Protein AF-A0A9E1SCT5-F1 (afdb_monomer_lite)

Sequence (79 aa):
MNSKKTITGIVLAGGKSRRMSTDKALLLFKGKPFLSHVIEALKPLVDEILIVSNKKEHGEFNFKRVSDTMIDAGPLSGL

Foldseek 3Di:
DDPPPQFEAEAEQADDCVPPNDRQQQDDDPNGGPVVVVCVVCVVPHPAYEYEYPDPVVVVVVHHYDYQPDPPPPPVSRD

Structure (mmCIF, N/CA/C/O backbone):
data_AF-A0A9E1SCT5-F1
#
_entry.id   AF-A0A9E1SCT5-F1
#
loop_
_atom_site.group_PDB
_atom_site.id
_atom_site.type_symbol
_atom_site.label_atom_id
_atom_site.label_alt_id
_atom_site.label_comp_id
_atom_site.label_asym_id
_atom_site.label_entity_id
_atom_site.label_seq_id
_atom_site.pdbx_PDB_ins_code
_atom_site.Cartn_x
_atom_site.Cartn_y
_atom_site.Cartn_z
_atom_site.occupancy
_atom_site.B_iso_or_equiv
_atom_site.auth_seq_id
_atom_site.auth_comp_id
_atom_site.auth_asym_id
_atom_site.auth_atom_id
_atom_site.pdbx_PDB_model_num
ATOM 1 N N . MET A 1 1 ? -21.173 8.740 24.250 1.00 42.16 1 MET A N 1
ATOM 2 C CA . MET A 1 1 ? -21.264 7.798 23.112 1.00 42.16 1 MET A CA 1
ATOM 3 C C . MET A 1 1 ? -20.041 8.020 22.236 1.00 42.16 1 MET A C 1
ATOM 5 O O . MET A 1 1 ? -20.005 9.005 21.515 1.00 42.16 1 MET A O 1
ATOM 9 N N . ASN A 1 2 ? -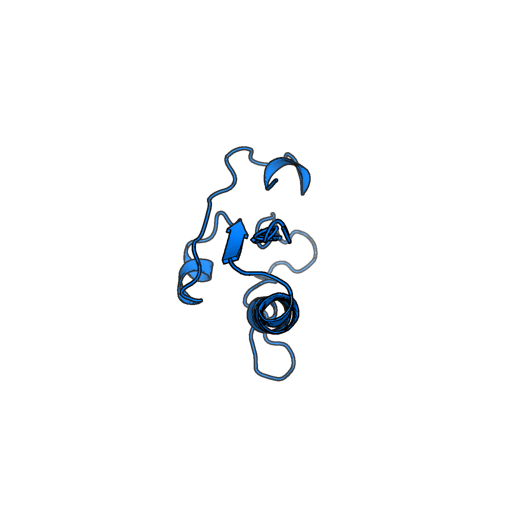18.996 7.196 22.368 1.00 46.12 2 ASN A N 1
ATOM 10 C CA . ASN A 1 2 ? -17.824 7.306 21.494 1.00 46.12 2 ASN A CA 1
ATOM 11 C C . ASN A 1 2 ? -18.184 6.678 20.148 1.00 46.12 2 ASN A C 1
ATOM 13 O O . ASN A 1 2 ? -18.285 5.456 20.052 1.00 46.12 2 ASN A O 1
ATOM 17 N N . SER A 1 3 ? -18.399 7.507 19.125 1.00 54.59 3 SER A N 1
ATOM 18 C CA . SER A 1 3 ? -18.416 7.042 17.739 1.00 54.59 3 SER A CA 1
ATOM 19 C C . SER A 1 3 ? -17.092 6.338 17.467 1.00 54.59 3 SER A C 1
ATOM 21 O O . SER A 1 3 ? -16.065 7.002 17.332 1.00 54.59 3 SER A O 1
ATOM 23 N N . LYS A 1 4 ? -17.096 5.001 17.408 1.00 58.41 4 LYS A N 1
ATOM 24 C CA . LYS A 1 4 ? -15.995 4.242 16.813 1.00 58.41 4 LYS A CA 1
ATOM 25 C C . LYS A 1 4 ? -15.885 4.710 15.364 1.00 58.41 4 LYS A C 1
ATOM 27 O O . LYS A 1 4 ? -16.659 4.283 14.515 1.00 58.41 4 LYS A O 1
ATOM 32 N N . LYS A 1 5 ? -14.974 5.644 15.094 1.00 61.31 5 LYS A N 1
ATOM 33 C CA . LYS A 1 5 ? -14.553 5.929 13.728 1.00 61.31 5 LYS A CA 1
ATOM 34 C C . LYS A 1 5 ? -13.685 4.753 13.316 1.00 61.31 5 LYS A C 1
ATOM 36 O O . LYS A 1 5 ? -12.551 4.661 13.768 1.00 61.31 5 LYS A O 1
ATOM 41 N N . THR A 1 6 ? -14.252 3.848 12.531 1.00 82.44 6 THR A N 1
ATOM 42 C CA . THR A 1 6 ? -13.486 2.804 11.859 1.00 82.44 6 THR A CA 1
ATOM 43 C C . THR A 1 6 ? -12.637 3.474 10.787 1.00 82.44 6 THR A C 1
ATOM 45 O O . THR A 1 6 ? -13.190 4.073 9.862 1.00 82.44 6 THR A O 1
ATOM 48 N N . ILE A 1 7 ? -11.317 3.462 10.950 1.00 87.31 7 ILE A N 1
ATOM 49 C CA . ILE A 1 7 ? -10.392 4.086 9.995 1.00 87.31 7 ILE A CA 1
ATOM 50 C C . ILE A 1 7 ? -9.887 2.989 9.063 1.00 87.31 7 ILE A C 1
ATOM 52 O O . ILE A 1 7 ? -9.376 1.973 9.531 1.00 87.31 7 ILE A O 1
ATOM 56 N N . THR A 1 8 ? -10.002 3.203 7.754 1.00 89.31 8 THR A N 1
ATOM 57 C CA . THR A 1 8 ? -9.424 2.319 6.736 1.00 89.31 8 THR A CA 1
ATOM 58 C C . THR A 1 8 ? -8.126 2.930 6.218 1.00 89.31 8 THR A C 1
ATOM 60 O O . THR A 1 8 ? -8.107 4.068 5.749 1.00 89.31 8 THR A O 1
ATOM 63 N N . GLY A 1 9 ? -7.028 2.181 6.297 1.00 88.38 9 GLY A N 1
ATOM 64 C CA . GLY A 1 9 ? -5.743 2.552 5.716 1.00 88.38 9 GLY A CA 1
ATOM 65 C C . GLY A 1 9 ? -5.662 2.123 4.255 1.00 88.38 9 GLY A C 1
ATOM 66 O O . GLY A 1 9 ? -5.876 0.955 3.939 1.00 88.38 9 GLY A O 1
ATOM 67 N N . ILE A 1 10 ? -5.320 3.050 3.363 1.00 87.81 10 ILE A N 1
ATOM 68 C CA . ILE A 1 10 ? -5.138 2.765 1.936 1.00 87.81 10 ILE A CA 1
ATOM 69 C C . ILE A 1 10 ? -3.648 2.841 1.604 1.00 87.81 10 ILE A C 1
ATOM 71 O O . ILE A 1 10 ? -3.002 3.868 1.811 1.00 87.81 10 ILE A O 1
ATOM 75 N N . VAL A 1 11 ? -3.100 1.750 1.068 1.00 86.44 11 VAL A N 1
ATOM 76 C CA . VAL A 1 11 ? -1.725 1.682 0.571 1.00 86.44 11 VAL A CA 1
ATOM 77 C C . VAL A 1 11 ? -1.739 1.747 -0.948 1.00 86.44 11 VAL A C 1
ATOM 79 O O . VAL A 1 11 ? -2.129 0.798 -1.628 1.00 86.44 11 VAL A O 1
ATOM 82 N N . LEU A 1 12 ? -1.268 2.869 -1.485 1.00 84.12 12 LEU A N 1
ATOM 83 C CA . LEU A 1 12 ? -1.091 3.067 -2.920 1.00 84.12 12 LEU A CA 1
ATOM 84 C C . LEU A 1 12 ? 0.203 2.373 -3.373 1.00 84.12 12 LEU A C 1
ATOM 86 O O . LEU A 1 12 ? 1.288 2.952 -3.329 1.00 84.12 12 LEU A O 1
ATOM 90 N N . ALA A 1 13 ? 0.088 1.106 -3.775 1.00 78.19 13 ALA A N 1
ATOM 91 C CA . ALA A 1 13 ? 1.195 0.288 -4.282 1.00 78.19 13 ALA A CA 1
ATOM 92 C C . ALA A 1 13 ? 1.247 0.237 -5.825 1.00 78.19 13 ALA A C 1
ATOM 94 O O . ALA A 1 13 ? 2.115 -0.417 -6.404 1.00 78.19 13 ALA A O 1
ATOM 95 N N . GLY A 1 14 ? 0.323 0.928 -6.498 1.00 69.62 14 GLY A N 1
ATOM 96 C CA . GLY A 1 14 ? 0.279 1.086 -7.949 1.00 69.62 14 GLY A CA 1
ATOM 97 C C . GLY A 1 14 ? 1.238 2.152 -8.497 1.00 69.62 14 GLY A C 1
ATOM 98 O O . GLY A 1 14 ? 1.759 3.003 -7.778 1.00 69.62 14 GLY A O 1
ATOM 99 N N . GLY A 1 15 ? 1.473 2.104 -9.810 1.00 67.25 15 GLY A N 1
ATOM 100 C CA . GLY A 1 15 ? 2.275 3.088 -10.542 1.00 67.25 15 GLY A CA 1
ATOM 101 C C . GLY A 1 15 ? 3.282 2.457 -11.506 1.00 67.25 15 GLY A C 1
ATOM 102 O O . GLY A 1 15 ? 3.611 1.276 -11.426 1.00 67.25 15 GLY A O 1
ATOM 103 N N . LYS A 1 16 ? 3.798 3.260 -12.444 1.00 62.94 16 LYS A N 1
ATOM 104 C CA . LYS A 1 16 ? 4.656 2.779 -13.545 1.00 62.94 16 LYS A CA 1
ATOM 105 C C . LYS A 1 16 ? 6.102 2.425 -13.152 1.00 6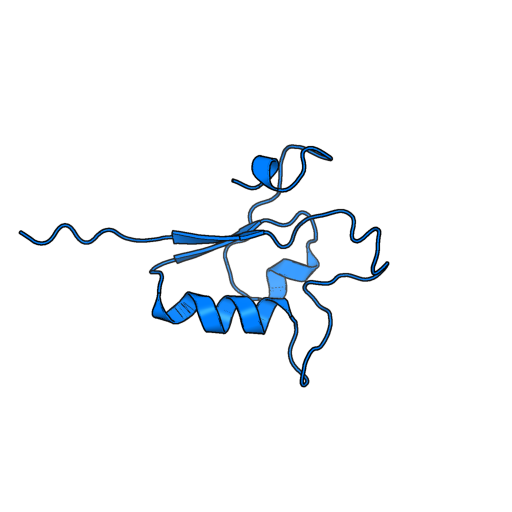2.94 16 LYS A C 1
ATOM 107 O O . LYS A 1 16 ? 6.879 2.081 -14.032 1.00 62.94 16 LYS A O 1
ATOM 112 N N . SER A 1 17 ? 6.514 2.566 -11.885 1.00 61.88 17 SER A N 1
ATOM 113 C CA . SER A 1 17 ? 7.904 2.325 -11.432 1.00 61.88 17 SER A CA 1
ATOM 114 C C . SER A 1 17 ? 9.006 2.966 -12.306 1.00 61.88 17 SER A C 1
ATOM 116 O O . SER A 1 17 ? 10.142 2.504 -12.304 1.00 61.88 17 SER A O 1
ATOM 118 N N . ARG A 1 18 ? 8.722 4.071 -13.020 1.00 62.72 18 ARG A N 1
ATOM 119 C CA . ARG A 1 18 ? 9.594 4.615 -14.092 1.00 62.72 18 ARG A CA 1
ATOM 120 C C . ARG A 1 18 ? 11.024 4.959 -13.663 1.00 62.72 18 ARG A C 1
ATOM 122 O O . ARG A 1 18 ? 11.900 5.020 -14.510 1.00 62.72 18 ARG A O 1
ATOM 129 N N . ARG A 1 19 ? 11.250 5.227 -12.372 1.00 66.56 19 ARG A N 1
ATOM 130 C CA . ARG A 1 19 ? 12.571 5.591 -11.827 1.00 66.56 19 ARG A CA 1
ATOM 131 C C . ARG A 1 19 ? 13.359 4.412 -11.257 1.00 66.56 19 ARG A C 1
ATOM 133 O O . ARG A 1 19 ? 14.575 4.491 -11.210 1.00 66.56 19 ARG A O 1
ATOM 140 N N . MET A 1 20 ? 12.682 3.365 -10.779 1.00 63.78 20 MET A N 1
ATOM 141 C CA . MET A 1 20 ? 13.340 2.202 -10.164 1.00 63.78 20 MET A CA 1
ATOM 142 C C . MET A 1 20 ? 13.371 0.981 -11.085 1.00 63.78 20 MET A C 1
ATOM 144 O O . MET A 1 20 ? 14.048 0.021 -10.744 1.00 63.78 20 MET A O 1
ATOM 148 N N . SER A 1 21 ? 12.635 0.998 -12.206 1.00 63.72 21 SER A N 1
ATOM 149 C CA . SER A 1 21 ? 12.489 -0.078 -13.212 1.00 63.72 21 SER A CA 1
ATOM 150 C C . SER A 1 21 ? 12.001 -1.439 -12.693 1.00 63.72 21 SER A C 1
ATOM 152 O O . SER A 1 21 ? 11.599 -2.286 -13.482 1.00 63.72 21 SER A O 1
ATOM 154 N N . THR A 1 22 ? 11.950 -1.617 -11.377 1.00 67.81 22 THR A N 1
ATOM 155 C CA . THR A 1 22 ? 11.511 -2.813 -10.664 1.00 67.81 22 THR A CA 1
ATOM 156 C C . THR A 1 22 ? 10.266 -2.489 -9.840 1.00 67.81 22 THR A C 1
ATOM 158 O O . THR A 1 22 ? 9.960 -1.328 -9.532 1.00 67.81 22 THR A O 1
ATOM 161 N N . ASP A 1 23 ? 9.503 -3.518 -9.485 1.00 75.75 23 ASP A N 1
ATOM 162 C CA . ASP A 1 23 ? 8.390 -3.369 -8.561 1.00 75.75 23 ASP A CA 1
ATOM 163 C C . ASP A 1 23 ? 8.873 -2.918 -7.175 1.00 75.75 23 ASP A C 1
ATOM 165 O O . ASP A 1 23 ? 9.518 -3.671 -6.447 1.00 75.75 23 ASP A O 1
ATOM 169 N N . LYS A 1 24 ? 8.555 -1.674 -6.801 1.00 76.06 24 LYS A N 1
ATOM 170 C CA . LYS A 1 24 ? 8.972 -1.109 -5.516 1.00 76.06 24 LYS A CA 1
ATOM 171 C C . LYS A 1 24 ? 8.253 -1.769 -4.338 1.00 76.06 24 LYS A C 1
ATOM 173 O O . LYS A 1 24 ? 8.830 -1.830 -3.260 1.00 76.06 24 LYS A O 1
ATOM 178 N N . ALA A 1 25 ? 7.026 -2.259 -4.525 1.00 75.00 25 ALA A N 1
ATOM 179 C CA . ALA A 1 25 ? 6.257 -2.896 -3.458 1.00 75.00 25 ALA A CA 1
ATOM 180 C C . ALA A 1 25 ? 6.896 -4.226 -3.024 1.00 75.00 25 ALA A C 1
ATOM 182 O O . ALA A 1 25 ? 6.935 -4.532 -1.831 1.00 75.00 25 ALA A O 1
ATOM 183 N N . LEU A 1 26 ? 7.455 -4.967 -3.986 1.00 78.38 26 LEU A N 1
ATOM 184 C CA . LEU A 1 26 ? 8.149 -6.241 -3.765 1.00 78.38 26 LEU A CA 1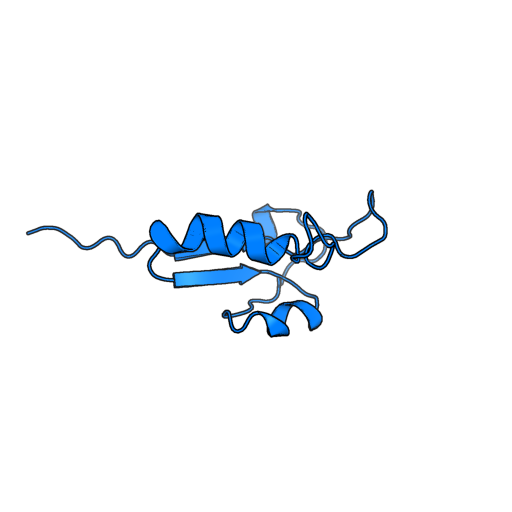
ATOM 185 C C . LEU A 1 26 ? 9.641 -6.082 -3.459 1.00 78.38 26 LEU A C 1
ATOM 187 O O . LEU A 1 26 ? 10.306 -7.051 -3.098 1.00 78.38 26 LEU A O 1
ATOM 191 N N . LEU A 1 27 ? 10.183 -4.869 -3.586 1.00 84.44 27 LEU A N 1
ATOM 192 C CA . LEU A 1 27 ? 11.593 -4.624 -3.334 1.00 84.44 27 LEU A CA 1
ATOM 193 C C . LEU A 1 27 ? 11.935 -4.940 -1.879 1.00 84.44 27 LEU A C 1
ATOM 195 O O . LEU A 1 27 ? 11.308 -4.428 -0.950 1.00 84.44 27 LEU A O 1
ATOM 199 N N . LEU A 1 28 ? 12.947 -5.781 -1.687 1.00 84.81 28 LEU A N 1
ATOM 200 C CA . LEU A 1 28 ? 13.378 -6.181 -0.359 1.00 84.81 28 LEU A CA 1
ATOM 201 C C . LEU A 1 28 ? 14.122 -5.032 0.320 1.00 84.81 28 LEU A C 1
ATOM 203 O O . LEU A 1 28 ? 15.148 -4.552 -0.156 1.00 84.81 28 LEU A O 1
ATOM 207 N N . PHE A 1 29 ? 13.628 -4.632 1.483 1.00 84.06 29 PHE A N 1
ATOM 208 C CA . PHE A 1 29 ? 14.304 -3.743 2.409 1.00 84.06 29 PHE A CA 1
ATOM 209 C C . PHE A 1 29 ? 14.469 -4.475 3.737 1.00 84.06 29 PHE A C 1
ATOM 211 O O . PHE A 1 29 ? 13.497 -4.968 4.306 1.00 84.06 29 PHE A O 1
ATOM 218 N N . LYS A 1 30 ? 15.711 -4.606 4.218 1.00 87.81 30 LYS A N 1
ATOM 219 C CA . LYS A 1 30 ? 16.039 -5.387 5.428 1.00 87.81 30 LYS A CA 1
ATOM 220 C C . LYS A 1 30 ? 15.448 -6.813 5.416 1.00 87.81 30 LYS A C 1
ATOM 222 O O . LYS A 1 30 ? 14.936 -7.284 6.425 1.00 87.81 30 LYS A O 1
ATOM 227 N N . GLY A 1 31 ? 15.471 -7.477 4.257 1.00 87.12 31 GLY A N 1
ATOM 228 C CA . GLY A 1 31 ? 14.973 -8.850 4.097 1.00 87.12 31 GLY A CA 1
ATOM 229 C C . GLY A 1 31 ? 13.448 -9.006 4.035 1.00 87.12 31 GLY A C 1
ATOM 230 O O . GLY A 1 31 ? 12.975 -10.132 3.943 1.00 87.12 31 GLY A O 1
ATOM 231 N N . LYS A 1 32 ? 12.673 -7.912 4.049 1.00 86.94 32 LYS A N 1
ATOM 232 C CA . LYS A 1 32 ? 11.210 -7.931 3.878 1.00 86.94 32 LYS A CA 1
ATOM 233 C C . LYS A 1 32 ? 10.777 -7.048 2.700 1.00 86.94 32 LYS A C 1
ATOM 235 O O . LYS A 1 32 ? 11.411 -6.013 2.484 1.00 86.94 32 LYS A O 1
ATOM 240 N N . PRO A 1 33 ? 9.702 -7.388 1.967 1.00 87.50 33 PRO A N 1
ATOM 241 C CA . PRO A 1 33 ? 9.148 -6.516 0.933 1.00 87.50 33 PRO A CA 1
ATOM 242 C C . PRO A 1 33 ? 8.802 -5.126 1.476 1.00 87.50 33 PRO A C 1
ATOM 244 O O . PRO A 1 33 ? 8.302 -4.997 2.594 1.00 87.50 33 PRO A O 1
ATOM 247 N N . PHE A 1 34 ? 9.027 -4.079 0.682 1.00 86.56 34 PHE A N 1
ATOM 248 C CA . PHE A 1 34 ? 8.739 -2.694 1.066 1.00 86.56 34 PHE A CA 1
ATOM 249 C C . PHE A 1 34 ? 7.280 -2.510 1.503 1.00 86.56 34 PHE A C 1
ATOM 251 O O . PHE A 1 34 ? 6.999 -1.828 2.486 1.00 86.56 34 PHE A O 1
ATOM 258 N N . LEU A 1 35 ? 6.362 -3.184 0.808 1.00 85.38 35 LEU A N 1
ATOM 259 C CA . LEU A 1 35 ? 4.939 -3.197 1.128 1.00 85.38 35 LEU A CA 1
ATOM 260 C C . LEU A 1 35 ? 4.655 -3.765 2.529 1.00 85.38 35 LEU A C 1
ATOM 262 O O . LEU A 1 35 ? 3.820 -3.214 3.243 1.00 85.38 35 LEU A O 1
ATOM 266 N N . SER A 1 36 ? 5.396 -4.788 2.975 1.00 87.56 36 SER A N 1
ATOM 267 C CA . SER A 1 36 ? 5.261 -5.339 4.331 1.00 87.56 36 SER A CA 1
ATOM 268 C C . SER A 1 36 ? 5.579 -4.307 5.407 1.00 87.56 36 SER A C 1
ATOM 270 O O . SER A 1 36 ? 4.854 -4.231 6.393 1.00 87.56 36 SER A O 1
ATOM 272 N N . HIS A 1 37 ? 6.613 -3.481 5.218 1.00 90.00 37 HIS A N 1
ATOM 273 C CA . HIS A 1 37 ? 6.962 -2.431 6.187 1.00 90.00 37 HIS A CA 1
ATOM 274 C C . HIS A 1 37 ? 5.840 -1.402 6.334 1.00 90.00 37 HIS A C 1
ATOM 276 O O . HIS A 1 37 ? 5.526 -0.981 7.444 1.00 90.00 37 HIS A O 1
ATOM 282 N N . VAL A 1 38 ? 5.211 -1.018 5.219 1.00 89.00 38 VAL A N 1
ATOM 283 C CA . VAL A 1 38 ? 4.092 -0.061 5.216 1.00 89.00 38 VAL A CA 1
ATOM 284 C C . VAL A 1 38 ? 2.866 -0.653 5.913 1.00 89.00 38 VAL A C 1
ATOM 286 O O . VAL A 1 38 ? 2.240 0.015 6.733 1.00 89.00 38 VAL A O 1
ATOM 289 N N . ILE A 1 39 ? 2.550 -1.918 5.633 1.00 88.25 39 ILE A N 1
ATOM 290 C CA . ILE A 1 39 ? 1.448 -2.639 6.278 1.00 88.25 39 ILE A CA 1
ATOM 291 C C . ILE A 1 39 ? 1.690 -2.764 7.786 1.00 88.25 39 ILE A C 1
ATOM 293 O O . ILE A 1 39 ? 0.791 -2.467 8.568 1.00 88.25 39 ILE A O 1
ATOM 297 N N . GLU A 1 40 ? 2.889 -3.180 8.205 1.00 89.88 40 GLU A N 1
ATOM 298 C CA . GLU A 1 40 ? 3.252 -3.316 9.623 1.00 89.88 40 GLU A CA 1
ATOM 299 C C . GLU A 1 40 ? 3.123 -1.976 10.367 1.00 89.88 40 GLU A C 1
ATOM 301 O O . GLU A 1 40 ? 2.638 -1.955 11.497 1.00 89.88 40 GLU A O 1
ATOM 306 N N . ALA A 1 41 ? 3.477 -0.861 9.719 1.00 89.81 41 ALA A N 1
ATOM 307 C CA . ALA A 1 41 ? 3.331 0.480 10.282 1.00 89.81 41 ALA A CA 1
ATOM 308 C C . ALA A 1 41 ? 1.867 0.953 10.380 1.00 89.81 41 ALA A C 1
ATOM 310 O O . ALA A 1 41 ? 1.518 1.659 11.324 1.00 89.81 41 ALA A O 1
ATOM 311 N N . LEU A 1 42 ? 1.008 0.573 9.426 1.00 88.44 42 LEU A N 1
ATOM 312 C CA . LEU A 1 42 ? -0.410 0.956 9.409 1.00 88.44 42 LEU A CA 1
ATOM 313 C C . LEU A 1 42 ? -1.271 0.103 10.344 1.00 88.44 42 LEU A C 1
ATOM 315 O O . LEU A 1 42 ? -2.219 0.617 10.930 1.00 88.44 42 LEU A O 1
ATOM 319 N N . LYS A 1 43 ? -0.933 -1.179 10.515 1.00 87.88 43 LYS A N 1
ATOM 320 C CA . LYS A 1 43 ? -1.719 -2.167 11.269 1.00 87.88 43 LYS A CA 1
ATOM 321 C C . LYS A 1 43 ? -2.182 -1.730 12.672 1.00 87.88 43 LYS A C 1
ATOM 323 O O . LYS A 1 43 ? -3.317 -2.049 13.005 1.00 87.88 43 LYS A O 1
ATOM 328 N N . PRO A 1 44 ? -1.387 -1.035 13.511 1.00 89.06 44 PRO A N 1
ATOM 329 C CA . PRO A 1 44 ? -1.863 -0.593 14.827 1.00 89.06 44 PRO A CA 1
ATOM 330 C C . PRO A 1 44 ? -2.758 0.659 14.790 1.00 89.06 44 PRO A C 1
ATOM 332 O O . PRO A 1 44 ? -3.299 1.035 15.826 1.00 89.06 44 PRO A O 1
ATOM 335 N N . LEU A 1 45 ? -2.888 1.329 13.640 1.00 87.12 45 LEU A N 1
ATOM 336 C CA . LEU A 1 45 ? -3.560 2.628 13.503 1.00 87.12 45 LEU A CA 1
ATOM 337 C C . LEU A 1 45 ? -4.934 2.547 12.822 1.00 87.12 45 LEU A C 1
ATOM 339 O O . LEU A 1 45 ? -5.687 3.518 12.879 1.00 87.12 45 LEU A O 1
ATOM 343 N N . VAL A 1 46 ? -5.244 1.436 12.148 1.00 88.69 46 VAL A N 1
ATOM 344 C CA . VAL A 1 46 ? -6.434 1.286 11.295 1.00 88.69 46 VAL A CA 1
ATOM 345 C C . VAL A 1 46 ? -7.114 -0.063 11.521 1.00 88.69 46 VAL A C 1
ATOM 347 O O . VAL A 1 46 ? -6.457 -1.046 11.857 1.00 88.69 46 VAL A O 1
ATOM 350 N N . ASP A 1 47 ? -8.426 -0.119 11.305 1.00 87.25 47 ASP A N 1
ATOM 351 C CA . ASP A 1 47 ? -9.225 -1.343 11.456 1.00 87.25 47 ASP A CA 1
ATOM 352 C C . ASP A 1 47 ? -9.181 -2.226 10.196 1.00 87.25 47 ASP A C 1
ATOM 354 O O . ASP A 1 47 ? -9.294 -3.449 10.277 1.00 87.25 47 ASP A O 1
ATOM 358 N N . GLU A 1 48 ? -9.000 -1.613 9.022 1.00 87.81 48 GLU A N 1
ATOM 359 C CA . GLU A 1 48 ? -8.920 -2.290 7.723 1.00 87.81 48 GLU A CA 1
ATOM 360 C C . GLU A 1 48 ? -7.765 -1.712 6.895 1.00 87.81 48 GLU A C 1
ATOM 362 O O . GLU A 1 48 ? -7.504 -0.509 6.931 1.00 87.81 48 GLU A O 1
ATOM 367 N N . ILE A 1 49 ? -7.082 -2.565 6.124 1.00 88.25 49 ILE A N 1
ATOM 368 C CA . ILE A 1 49 ? -6.044 -2.158 5.169 1.00 88.25 49 ILE A CA 1
ATOM 369 C C . ILE A 1 49 ? -6.459 -2.587 3.760 1.00 88.25 49 ILE A C 1
ATOM 371 O O . ILE A 1 49 ? -6.710 -3.767 3.507 1.00 88.25 49 ILE A O 1
ATOM 375 N N . LEU A 1 50 ? -6.472 -1.623 2.842 1.00 87.50 50 LEU A N 1
ATOM 376 C CA . LEU A 1 50 ? -6.705 -1.809 1.412 1.00 87.50 50 LEU A CA 1
ATOM 377 C C . LEU A 1 50 ? -5.415 -1.538 0.641 1.00 87.50 50 LEU A C 1
ATOM 379 O O . LEU A 1 50 ? -4.724 -0.552 0.897 1.00 87.50 50 LEU A O 1
ATOM 383 N N . ILE A 1 51 ? -5.106 -2.388 -0.335 1.00 86.81 51 ILE A N 1
ATOM 384 C CA . ILE A 1 51 ? -3.951 -2.203 -1.218 1.00 86.81 51 ILE A CA 1
ATOM 385 C C . ILE A 1 51 ? -4.459 -1.865 -2.611 1.00 86.81 51 ILE A C 1
ATOM 387 O O . ILE A 1 51 ? -5.129 -2.678 -3.245 1.00 86.81 51 ILE A O 1
ATOM 391 N N . VAL A 1 52 ? -4.117 -0.683 -3.110 1.00 84.56 52 VAL A N 1
ATOM 392 C CA . VAL A 1 52 ? -4.489 -0.257 -4.460 1.00 84.56 52 VAL A CA 1
ATOM 393 C C . VAL A 1 52 ? -3.322 -0.528 -5.396 1.00 84.56 52 VAL A C 1
ATOM 395 O O . VAL A 1 52 ? -2.256 0.081 -5.273 1.00 84.56 52 VAL A O 1
ATOM 398 N N . SER A 1 53 ? -3.500 -1.486 -6.305 1.00 80.69 53 SER A N 1
ATOM 399 C CA . SER A 1 53 ? -2.486 -1.883 -7.280 1.00 80.69 53 SER A CA 1
ATOM 400 C C . SER A 1 53 ? -3.076 -2.649 -8.460 1.00 80.69 53 SER A C 1
ATOM 402 O O . SER A 1 53 ? -3.934 -3.519 -8.310 1.00 80.69 53 SER A O 1
ATOM 404 N N . ASN A 1 54 ? -2.517 -2.403 -9.645 1.00 74.44 54 ASN A N 1
ATOM 405 C CA . ASN A 1 54 ? -2.855 -3.133 -10.866 1.00 74.44 54 ASN A CA 1
ATOM 406 C C . ASN A 1 54 ? -2.064 -4.441 -11.027 1.00 74.44 54 ASN A C 1
ATOM 408 O O . ASN A 1 54 ? -2.411 -5.273 -11.865 1.00 74.44 54 ASN A O 1
ATOM 412 N N . LYS A 1 55 ? -1.056 -4.702 -10.187 1.00 73.25 55 LYS A N 1
ATOM 413 C CA . LYS A 1 55 ? -0.175 -5.876 -10.310 1.00 73.25 55 LYS A CA 1
ATOM 414 C C . LYS A 1 55 ? -0.627 -7.052 -9.455 1.00 73.25 55 LYS A C 1
ATOM 416 O O . LYS A 1 55 ? -0.841 -6.906 -8.251 1.00 73.25 55 LYS A O 1
ATOM 421 N N . LYS A 1 56 ? -0.855 -8.212 -10.086 1.00 68.88 56 LYS A N 1
ATOM 422 C CA . LYS A 1 56 ? -1.439 -9.406 -9.430 1.00 68.88 56 LYS A CA 1
ATOM 423 C C . LYS A 1 56 ? -0.565 -9.944 -8.296 1.00 68.88 56 LYS A C 1
ATOM 425 O O . LYS A 1 56 ? -1.090 -10.450 -7.315 1.00 68.88 56 LYS A O 1
ATOM 430 N N . GLU A 1 57 ? 0.738 -9.732 -8.412 1.00 68.44 57 GLU A N 1
ATOM 431 C CA . GLU A 1 57 ? 1.785 -10.118 -7.461 1.00 68.44 57 GLU A CA 1
ATOM 432 C C . GLU A 1 57 ? 1.577 -9.492 -6.068 1.00 68.44 57 GLU A C 1
ATOM 434 O O . GLU A 1 57 ? 2.014 -10.025 -5.059 1.00 68.44 57 GLU A O 1
ATOM 439 N N . HIS A 1 58 ? 0.845 -8.375 -5.976 1.00 68.44 58 HIS A N 1
ATOM 440 C CA . HIS A 1 58 ? 0.544 -7.725 -4.693 1.00 68.44 58 HIS A CA 1
ATOM 441 C C . HIS A 1 58 ? -0.619 -8.395 -3.943 1.00 68.44 58 HIS A C 1
ATOM 443 O O . HIS A 1 58 ? -0.938 -7.996 -2.827 1.00 68.44 58 HIS A O 1
ATOM 449 N N . GLY A 1 59 ? -1.263 -9.406 -4.538 1.00 61.53 59 GLY A N 1
ATOM 450 C CA . GLY A 1 59 ? -2.287 -10.222 -3.881 1.00 61.53 59 GLY A CA 1
ATOM 451 C C . GLY A 1 59 ? -1.725 -11.221 -2.863 1.00 61.53 59 GLY A C 1
ATOM 452 O O . GLY A 1 59 ? -2.468 -11.682 -2.003 1.00 61.53 59 GLY A O 1
ATOM 453 N N . GLU A 1 60 ? -0.421 -11.514 -2.903 1.00 66.12 60 GLU A N 1
ATOM 454 C CA . GLU A 1 60 ? 0.223 -12.481 -1.997 1.00 66.12 60 GLU A CA 1
ATOM 455 C C . GLU A 1 60 ? 0.286 -12.009 -0.535 1.00 66.12 60 GLU A C 1
ATOM 457 O O . GLU A 1 60 ? 0.548 -12.796 0.370 1.00 66.12 60 GLU A O 1
ATOM 462 N N . PHE A 1 61 ? -0.005 -10.733 -0.272 1.00 67.38 61 PHE A N 1
ATOM 463 C CA . PHE A 1 61 ? 0.034 -10.164 1.075 1.00 67.38 61 PHE A CA 1
ATOM 464 C C . PHE A 1 61 ? -1.223 -10.469 1.916 1.00 67.38 61 PHE A C 1
ATOM 466 O O . PHE A 1 61 ? -1.298 -10.004 3.047 1.00 67.38 61 PHE A O 1
ATOM 473 N N . ASN A 1 62 ? -2.198 -11.247 1.417 1.00 71.31 62 ASN A N 1
ATOM 474 C CA . ASN A 1 62 ? -3.476 -11.564 2.091 1.00 71.31 62 ASN A CA 1
ATOM 475 C C . ASN A 1 62 ? -4.350 -10.341 2.463 1.00 71.31 62 ASN A C 1
ATOM 477 O O . ASN A 1 62 ? -5.275 -10.462 3.265 1.00 71.31 62 ASN A O 1
ATOM 481 N N . PHE A 1 63 ? -4.103 -9.168 1.873 1.00 75.25 63 PHE A N 1
ATOM 482 C CA . PHE A 1 63 ? -4.944 -7.976 2.047 1.00 75.25 63 PHE A CA 1
ATOM 483 C C . PHE A 1 63 ? -5.841 -7.749 0.834 1.00 75.25 63 PHE A C 1
ATOM 485 O O . PHE A 1 63 ? -5.525 -8.146 -0.290 1.00 75.25 63 PHE A O 1
ATOM 492 N N . LYS A 1 64 ? -6.971 -7.073 1.058 1.00 78.25 64 LYS A N 1
ATOM 493 C CA . LYS A 1 64 ? -7.9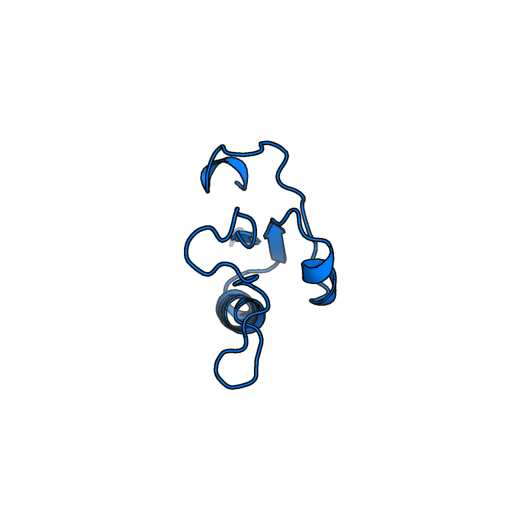41 -6.760 0.010 1.00 78.25 64 LYS A CA 1
ATOM 494 C C . LYS A 1 64 ? -7.303 -5.820 -1.017 1.00 78.25 64 LYS A C 1
ATOM 496 O O . LYS A 1 64 ? -6.966 -4.674 -0.713 1.00 78.25 64 LYS A O 1
ATOM 501 N N . ARG A 1 65 ? -7.121 -6.337 -2.236 1.00 80.81 65 ARG A N 1
ATOM 502 C CA . ARG A 1 65 ? -6.521 -5.615 -3.361 1.00 80.81 65 ARG A CA 1
ATOM 503 C C . ARG A 1 65 ? -7.602 -4.975 -4.223 1.00 80.81 65 ARG A C 1
ATOM 505 O O . ARG A 1 65 ? -8.482 -5.671 -4.725 1.00 80.81 65 ARG A O 1
ATOM 512 N N . VAL A 1 66 ? -7.486 -3.676 -4.457 1.00 81.00 66 VAL A N 1
ATOM 513 C CA . VAL A 1 66 ? -8.322 -2.926 -5.398 1.00 81.00 66 VAL A CA 1
ATOM 514 C C . VAL A 1 66 ? -7.467 -2.551 -6.607 1.00 81.00 66 VAL A C 1
ATOM 516 O O . VAL A 1 66 ? -6.292 -2.216 -6.465 1.00 81.00 66 VAL A O 1
ATOM 519 N N . SER A 1 67 ? -8.033 -2.671 -7.806 1.00 72.94 67 SER A N 1
ATOM 520 C CA . SER A 1 67 ? -7.346 -2.249 -9.032 1.00 72.94 67 SER A CA 1
ATOM 521 C C . SER A 1 67 ? -7.641 -0.771 -9.268 1.00 72.94 67 SER A C 1
ATOM 523 O O . SER A 1 67 ? -8.782 -0.348 -9.107 1.00 72.94 67 SER A O 1
ATOM 525 N N . ASP A 1 68 ? -6.628 -0.006 -9.651 1.00 69.81 68 ASP A N 1
ATOM 526 C CA . ASP A 1 68 ? -6.796 1.382 -10.068 1.00 69.81 68 ASP A CA 1
ATOM 527 C C . ASP A 1 68 ? -7.438 1.411 -11.466 1.00 69.81 68 ASP A C 1
ATOM 529 O O . ASP A 1 68 ? -6.906 0.836 -12.423 1.00 69.81 68 ASP A O 1
ATOM 533 N N . THR A 1 69 ? -8.604 2.051 -11.565 1.00 64.25 69 THR A N 1
ATOM 534 C CA . THR A 1 69 ? -9.409 2.153 -12.788 1.00 64.25 69 THR A CA 1
ATOM 535 C C . THR A 1 69 ? -8.936 3.244 -13.747 1.00 64.25 69 THR A C 1
ATOM 537 O O . THR A 1 69 ? -9.290 3.182 -14.924 1.00 64.25 69 THR A O 1
ATOM 540 N N . MET A 1 70 ? -8.138 4.223 -13.297 1.00 60.84 70 MET A N 1
ATOM 541 C CA . MET A 1 70 ? -7.607 5.276 -14.169 1.00 60.84 70 MET A CA 1
ATOM 542 C C . MET A 1 70 ? -6.104 5.106 -14.376 1.00 60.84 70 MET A C 1
ATOM 544 O O . MET A 1 70 ? -5.266 5.437 -13.541 1.00 60.84 70 MET A O 1
ATOM 548 N N . ILE A 1 71 ? -5.751 4.616 -15.559 1.00 59.59 71 ILE A N 1
ATOM 549 C CA . ILE A 1 71 ? -4.361 4.517 -15.993 1.00 59.59 71 ILE A CA 1
ATOM 550 C C . ILE A 1 71 ? -3.810 5.943 -16.169 1.00 59.59 71 ILE A C 1
ATOM 552 O O . ILE A 1 71 ? -4.431 6.773 -16.821 1.00 59.59 71 ILE A O 1
ATOM 556 N N . ASP A 1 72 ? -2.628 6.210 -15.606 1.00 59.97 72 ASP A N 1
ATOM 557 C CA . ASP A 1 72 ? -1.864 7.464 -15.758 1.00 59.97 72 ASP A CA 1
ATOM 558 C C . ASP A 1 72 ? -2.369 8.726 -15.040 1.00 59.97 72 ASP A C 1
ATOM 560 O O . ASP A 1 72 ? -1.802 9.799 -15.240 1.00 59.97 72 ASP A O 1
ATOM 564 N N . ALA A 1 73 ? -3.327 8.613 -14.120 1.00 64.88 73 ALA A N 1
ATOM 565 C CA . ALA A 1 73 ? -3.851 9.761 -13.368 1.00 64.88 73 ALA A CA 1
ATOM 566 C C . ALA A 1 73 ? -3.116 10.065 -12.034 1.00 64.88 73 ALA A C 1
ATOM 568 O O . ALA A 1 73 ? -3.469 11.002 -11.316 1.00 64.88 73 ALA A O 1
ATOM 569 N N . GLY A 1 74 ? -2.029 9.346 -11.727 1.00 63.62 74 GLY A N 1
ATOM 570 C CA . GLY A 1 74 ? -1.182 9.613 -10.556 1.00 63.62 74 GLY A CA 1
ATOM 571 C C . GLY A 1 74 ? -1.787 9.114 -9.233 1.00 63.62 74 GLY A C 1
ATOM 572 O O . GLY A 1 74 ? -2.642 8.249 -9.244 1.00 63.62 74 GLY A O 1
ATOM 573 N N . PRO A 1 75 ? -1.342 9.599 -8.060 1.00 66.00 75 PRO A N 1
ATOM 574 C CA . PRO A 1 75 ? -1.807 9.065 -6.772 1.00 66.00 75 PRO A CA 1
ATOM 575 C C . PRO A 1 75 ? -3.301 9.286 -6.494 1.00 66.00 75 PRO A C 1
ATOM 577 O O . PRO A 1 75 ? -3.900 8.509 -5.760 1.00 66.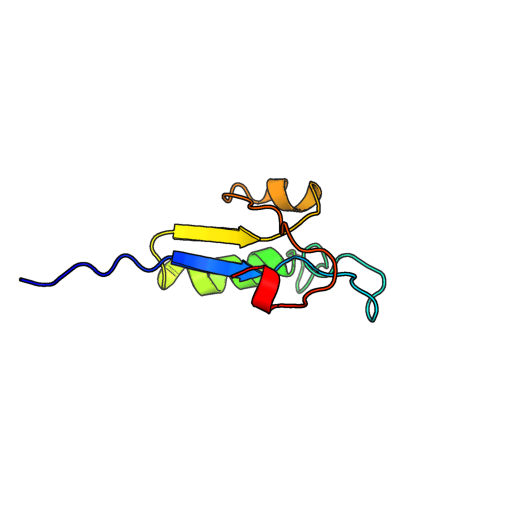00 75 PRO A O 1
ATOM 580 N N . LEU A 1 76 ? -3.892 10.337 -7.074 1.00 68.19 76 LEU A N 1
ATOM 581 C CA . LEU A 1 76 ? -5.306 10.679 -6.899 1.00 68.19 76 LEU A CA 1
ATOM 582 C C . LEU A 1 76 ? -6.256 9.667 -7.545 1.00 68.19 76 LEU A C 1
ATOM 584 O O . LEU A 1 76 ? -7.395 9.588 -7.112 1.00 68.19 76 LEU A O 1
ATOM 588 N N . SER A 1 77 ? -5.818 8.891 -8.542 1.00 60.69 77 SER A N 1
ATOM 589 C CA . SER A 1 77 ? -6.674 7.855 -9.133 1.00 60.69 77 SER A CA 1
ATOM 590 C C . SER A 1 77 ? -6.881 6.640 -8.242 1.00 60.69 77 SER A C 1
ATOM 592 O O . SER A 1 77 ? -7.822 5.882 -8.452 1.00 60.69 77 SER A O 1
ATOM 594 N N . GLY A 1 78 ? -6.006 6.451 -7.253 1.00 56.97 78 GLY A N 1
ATOM 595 C CA . GLY A 1 78 ? -6.085 5.334 -6.323 1.00 56.97 78 GLY A CA 1
ATOM 596 C C . GLY A 1 78 ? -6.843 5.622 -5.024 1.00 56.97 78 GLY A C 1
ATOM 597 O O . GLY A 1 78 ? -6.856 4.743 -4.165 1.00 56.97 78 GLY A O 1
ATOM 598 N N . LEU A 1 79 ? -7.411 6.820 -4.848 1.00 60.81 79 LEU A N 1
ATOM 599 C CA . LEU A 1 79 ? -8.237 7.207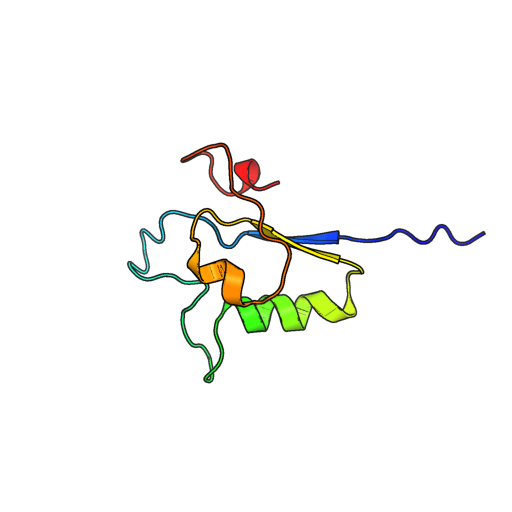 -3.693 1.00 60.81 79 LEU A CA 1
ATOM 600 C C . LEU A 1 79 ? -9.721 7.175 -4.063 1.00 60.81 79 LEU A C 1
ATOM 602 O O . LEU A 1 79 ? -10.501 6.674 -3.223 1.00 60.81 79 LEU A O 1
#

pLDDT: mean 75.38, std 11.93, range [42.16, 90.0]

Radius of gyration: 13.69 Å; chains: 1; bounding box: 37×23×39 Å

Secondary structure (DSSP, 8-state):
------PEEEEE--S--TTTSS-TTT-EETTEEHHHHHHHHHTTT-SEEEEE-S-GGGGGGSSEEE--SSTT--GGGG-